Protein AF-A0A830HFK1-F1 (afdb_monomer_lite)

Radius of gyration: 62.0 Å; chains: 1; bounding box: 150×36×161 Å

Organism: NCBI:txid41880

Foldseek 3Di:
DDDDDDDDDDDDPDPDDPPDDPVNVVVVVVVVVVVVVVVVVVVVVVVVVVVVVVVVVVVVVVVVVVVVVVVVVVVVVVVVVVVVVVVVVVCCVPVVCVVVVVVVVVVVVVVVVVVVVVVVVVVVVCCCPPVVDDVVPPDPPDDPDPDDDDDD

Sequence (152 aa):
MSSSSSSSKQKHPSLHARVTTPEKTESFARTANGIGGGIVNNRMRLEELDEDIKADEKGIVEYKAMIKQLAVKRELLDERLKKNRAWLKDYEESIGPFQTQYANLVAEIESTYGEAKERHRAGVEILIRDFNYHPTFKRWDDNFTATPFVPK

Secondary structure (DSSP, 8-state):
-----------PPPS------HHHHHHHHHHHHHHHHHHHHHHHHHHHHHHHHHHHHHHHHHHHHHHHHHHHHHHHHHHHHHHHHHHHHHHHHHTTTHHHHHHHHHHHHHHHHHHHHHHHHHHHHHHHHHH---GGG--SS-----------

Structure (mmCIF, N/CA/C/O backbone):
data_AF-A0A830HFK1-F1
#
_entry.id   AF-A0A830HFK1-F1
#
loop_
_atom_site.group_PDB
_atom_site.id
_atom_site.type_symbol
_atom_site.label_atom_id
_atom_site.label_alt_id
_atom_site.label_comp_id
_atom_site.label_asym_id
_atom_site.label_entity_id
_atom_site.label_seq_id
_atom_site.pdbx_PDB_ins_code
_atom_site.Cartn_x
_atom_site.Cartn_y
_atom_site.Cartn_z
_atom_site.occupancy
_atom_site.B_iso_or_equiv
_atom_site.auth_seq_id
_atom_site.auth_comp_id
_atom_site.auth_asym_id
_atom_site.auth_atom_id
_atom_site.pdbx_PDB_model_num
ATOM 1 N N . MET A 1 1 ? 95.015 1.504 -96.295 1.00 39.16 1 MET A N 1
ATOM 2 C CA . MET A 1 1 ? 94.521 2.131 -95.049 1.00 39.16 1 MET A CA 1
ATOM 3 C C . MET A 1 1 ? 93.002 2.033 -95.132 1.00 39.16 1 MET A C 1
ATOM 5 O O . MET A 1 1 ? 92.467 2.469 -96.139 1.00 39.16 1 MET A O 1
ATOM 9 N N . SER A 1 2 ? 92.337 1.164 -94.363 1.00 35.47 2 SER A N 1
ATOM 10 C CA . SER A 1 2 ? 91.949 1.378 -92.948 1.00 35.47 2 SER A CA 1
ATOM 11 C C . SER A 1 2 ? 91.030 2.601 -92.806 1.00 35.47 2 SER A C 1
ATOM 13 O O . SER A 1 2 ? 91.433 3.663 -93.256 1.00 35.47 2 SER A O 1
ATOM 15 N N . SER A 1 3 ? 89.853 2.593 -92.175 1.00 33.91 3 SER A N 1
ATOM 16 C CA . SER A 1 3 ? 88.939 1.546 -91.662 1.00 33.91 3 SER A CA 1
ATOM 17 C C . SER A 1 3 ? 87.549 2.230 -91.459 1.00 33.91 3 SER A C 1
ATOM 19 O O . SER A 1 3 ? 87.397 3.374 -91.874 1.00 33.91 3 SER A O 1
ATOM 21 N N . SER A 1 4 ? 86.462 1.685 -90.896 1.00 35.41 4 SER A N 1
ATOM 22 C CA . SER A 1 4 ? 86.168 0.429 -90.176 1.00 35.41 4 SER A CA 1
ATOM 23 C C . SER A 1 4 ? 84.642 0.176 -90.204 1.00 35.41 4 SER A C 1
ATOM 25 O O . SER A 1 4 ? 83.870 1.096 -90.455 1.00 35.41 4 SER A O 1
ATOM 27 N N . SER A 1 5 ? 84.186 -1.039 -89.884 1.00 44.81 5 SER A N 1
ATOM 28 C CA . SER A 1 5 ? 82.766 -1.351 -89.642 1.00 44.81 5 SER A CA 1
ATOM 29 C C . SER A 1 5 ? 82.216 -0.717 -88.354 1.00 44.81 5 SER A C 1
ATOM 31 O O . SER A 1 5 ? 82.874 -0.815 -87.318 1.00 44.81 5 SER A O 1
ATOM 33 N N . SER A 1 6 ? 80.964 -0.248 -88.350 1.00 37.88 6 SER A N 1
ATOM 34 C CA . SER A 1 6 ? 80.156 -0.179 -87.119 1.00 37.88 6 SER A CA 1
ATOM 35 C C . SER A 1 6 ? 78.644 -0.248 -87.389 1.00 37.88 6 SER A C 1
ATOM 37 O O . SER A 1 6 ? 78.062 0.546 -88.121 1.00 37.88 6 SER A O 1
ATOM 39 N N . SER A 1 7 ? 78.001 -1.240 -86.771 1.00 46.44 7 SER A N 1
ATOM 40 C CA . SER A 1 7 ? 76.546 -1.419 -86.728 1.00 46.44 7 SER A CA 1
ATOM 41 C C . SER A 1 7 ? 75.964 -0.683 -85.519 1.00 46.44 7 SER A C 1
ATOM 43 O O . SER A 1 7 ? 76.550 -0.767 -84.440 1.00 46.44 7 SER A O 1
ATOM 45 N N . SER A 1 8 ? 74.798 -0.032 -85.647 1.00 38.53 8 SER A N 1
ATOM 46 C CA . SER A 1 8 ? 73.935 0.240 -84.484 1.00 38.53 8 SER A CA 1
ATOM 47 C C . SER A 1 8 ? 72.475 0.560 -84.847 1.00 38.53 8 SER A C 1
ATOM 49 O O . SER A 1 8 ? 72.130 1.680 -85.207 1.00 38.53 8 SER A O 1
ATOM 51 N N . LYS A 1 9 ? 71.626 -0.464 -84.702 1.00 46.72 9 LYS A N 1
ATOM 52 C CA . LYS A 1 9 ? 70.219 -0.440 -84.246 1.00 46.72 9 LYS A CA 1
ATOM 53 C C . LYS A 1 9 ? 69.375 0.817 -84.538 1.00 46.72 9 LYS A C 1
ATOM 55 O O . LYS A 1 9 ? 69.448 1.820 -83.828 1.00 46.72 9 LYS A O 1
ATOM 60 N N . GLN A 1 10 ? 68.406 0.658 -85.443 1.00 49.72 10 GLN A N 1
ATOM 61 C CA . GLN A 1 10 ? 67.191 1.480 -85.455 1.00 49.72 10 GLN A CA 1
ATOM 62 C C . GLN A 1 10 ? 66.500 1.405 -84.080 1.00 49.72 10 GLN A C 1
ATOM 64 O O . GLN A 1 10 ? 66.231 0.317 -83.566 1.00 49.72 10 GLN A O 1
ATOM 69 N N . LYS A 1 11 ? 66.210 2.560 -83.473 1.00 50.06 11 LYS A N 1
ATOM 70 C CA . LYS A 1 11 ? 65.405 2.639 -82.248 1.00 50.06 11 LYS A CA 1
ATOM 71 C C . LYS A 1 11 ? 63.927 2.616 -82.628 1.00 50.06 11 LYS A C 1
ATOM 73 O O . LYS A 1 11 ? 63.431 3.586 -83.195 1.00 50.06 11 LYS A O 1
ATOM 78 N N . HIS A 1 12 ? 63.221 1.540 -82.289 1.00 45.81 12 HIS A N 1
ATOM 79 C CA . HIS A 1 12 ? 61.759 1.549 -82.326 1.00 45.81 12 HIS A CA 1
ATOM 80 C C . HIS A 1 12 ? 61.228 2.571 -81.303 1.00 45.81 12 HIS A C 1
ATOM 82 O O . HIS A 1 12 ? 61.745 2.614 -80.181 1.00 45.81 12 HIS A O 1
ATOM 88 N N . PRO A 1 13 ? 60.211 3.384 -81.643 1.00 47.78 13 PRO A N 1
ATOM 89 C CA . PRO A 1 13 ? 59.550 4.232 -80.663 1.00 47.78 13 PRO A CA 1
ATOM 90 C C . PRO A 1 13 ? 58.826 3.344 -79.646 1.00 47.78 13 PRO A C 1
ATOM 92 O O . PRO A 1 13 ? 58.024 2.486 -80.014 1.00 47.78 13 PRO A O 1
ATOM 95 N N . SER A 1 14 ? 59.115 3.538 -78.360 1.00 55.81 14 SER A N 1
ATOM 96 C CA . SER A 1 14 ? 58.427 2.825 -77.286 1.00 55.81 14 SER A CA 1
ATOM 97 C C . SER A 1 14 ? 56.954 3.229 -77.258 1.00 55.81 14 SER A C 1
ATOM 99 O O . SER A 1 14 ? 56.629 4.387 -76.983 1.00 55.81 14 SER A O 1
ATOM 101 N N . LEU A 1 15 ? 56.067 2.268 -77.511 1.00 54.22 15 LEU A N 1
ATOM 102 C CA . LEU A 1 15 ? 54.644 2.414 -77.223 1.00 54.22 15 LEU A CA 1
ATOM 103 C C . LEU A 1 15 ? 54.440 2.719 -75.727 1.00 54.22 15 LEU A C 1
ATOM 105 O O . LEU A 1 15 ? 55.239 2.303 -74.889 1.00 54.22 15 LEU A O 1
ATOM 109 N N . HIS A 1 16 ? 53.347 3.426 -75.422 1.00 53.84 16 HIS A N 1
ATOM 110 C CA . HIS A 1 16 ? 52.973 3.963 -74.101 1.00 53.84 16 HIS A CA 1
ATOM 111 C C . HIS A 1 16 ? 53.679 5.264 -73.678 1.00 53.84 16 HIS A C 1
ATOM 113 O O . HIS A 1 16 ? 54.380 5.337 -72.669 1.00 53.84 16 HIS A O 1
ATOM 119 N N . ALA A 1 17 ? 53.355 6.355 -74.382 1.00 55.31 17 ALA A N 1
ATOM 120 C CA . ALA A 1 17 ? 53.365 7.675 -73.755 1.00 55.31 17 ALA A CA 1
ATOM 121 C C . ALA A 1 17 ? 52.415 7.670 -72.540 1.00 55.31 17 ALA A C 1
ATOM 123 O O . ALA A 1 17 ? 51.278 7.198 -72.625 1.00 55.31 17 ALA A O 1
ATOM 124 N N . ARG A 1 18 ? 52.876 8.180 -71.395 1.00 58.62 18 ARG A N 1
ATOM 125 C CA . ARG A 1 18 ? 52.112 8.173 -70.141 1.00 58.62 18 ARG A CA 1
ATOM 126 C C . ARG A 1 18 ? 50.981 9.212 -70.223 1.00 58.62 18 ARG A C 1
ATOM 128 O O . ARG A 1 18 ? 51.228 10.403 -70.095 1.00 58.62 18 ARG A O 1
ATOM 135 N N . VAL A 1 19 ? 49.740 8.759 -70.428 1.00 63.75 19 VAL A N 1
ATOM 136 C CA . VAL A 1 19 ? 48.544 9.618 -70.631 1.00 63.75 19 VAL A CA 1
ATOM 137 C C . VAL A 1 19 ? 48.159 10.435 -69.377 1.00 63.75 19 VAL A C 1
ATOM 139 O O . VAL A 1 19 ? 47.359 11.369 -69.440 1.00 63.75 19 VAL A O 1
ATOM 142 N N . THR A 1 20 ? 48.743 10.120 -68.220 1.00 64.12 20 THR A N 1
ATOM 143 C CA . THR A 1 20 ? 48.506 10.807 -66.945 1.00 64.12 20 THR A CA 1
ATOM 144 C C . THR A 1 20 ? 49.451 11.998 -66.754 1.00 64.12 20 THR A C 1
ATOM 146 O O . THR A 1 20 ? 50.646 11.803 -66.517 1.00 64.12 20 THR A O 1
ATOM 149 N N . THR A 1 21 ? 48.921 13.224 -66.782 1.00 80.38 21 THR A N 1
ATOM 150 C CA . THR A 1 21 ? 49.638 14.420 -66.302 1.00 80.38 21 THR A CA 1
ATOM 151 C C . THR A 1 21 ? 49.685 14.441 -64.765 1.00 80.38 21 THR A C 1
ATOM 153 O O . THR A 1 21 ? 48.759 13.919 -64.136 1.00 80.38 21 THR A O 1
ATOM 156 N N . PRO A 1 22 ? 50.719 15.044 -64.138 1.00 76.94 22 PRO A N 1
ATOM 157 C CA . PRO A 1 22 ? 50.857 15.071 -62.676 1.00 76.94 22 PRO A CA 1
ATOM 158 C C . PRO A 1 22 ? 49.650 15.722 -61.983 1.00 76.94 22 PRO A C 1
ATOM 160 O O . PRO A 1 22 ? 49.122 15.178 -61.017 1.00 76.94 22 PRO A O 1
ATOM 163 N N . GLU A 1 23 ? 49.133 16.808 -62.554 1.00 79.50 23 GLU A N 1
ATOM 164 C CA . GLU A 1 23 ? 47.927 17.507 -62.098 1.00 79.50 23 GLU A CA 1
ATOM 165 C C . GLU A 1 23 ? 46.687 16.594 -62.053 1.00 79.50 23 GLU A C 1
ATOM 167 O O . GLU A 1 23 ? 45.962 16.584 -61.061 1.00 79.50 23 GLU A O 1
ATOM 172 N N . LYS A 1 24 ? 46.481 15.748 -63.078 1.00 79.69 24 LYS A N 1
ATOM 173 C CA . LYS A 1 24 ? 45.371 14.778 -63.106 1.00 79.69 24 LYS A CA 1
ATOM 174 C C . LYS A 1 24 ? 45.544 13.670 -62.069 1.00 79.69 24 LYS A C 1
ATOM 176 O O . LYS A 1 24 ? 44.553 13.184 -61.527 1.00 79.69 24 LYS A O 1
ATOM 181 N N . THR A 1 25 ? 46.782 13.261 -61.780 1.00 80.94 25 THR A N 1
ATOM 182 C CA . THR A 1 25 ? 47.051 12.297 -60.701 1.00 80.94 25 THR A CA 1
ATOM 183 C C . THR A 1 25 ? 46.883 12.914 -59.316 1.00 80.94 25 THR A C 1
ATOM 185 O O . THR A 1 25 ? 46.360 12.242 -58.434 1.00 80.94 25 THR A O 1
ATOM 188 N N . GLU A 1 26 ? 47.229 14.190 -59.124 1.00 83.19 26 GLU A N 1
ATOM 189 C CA . GLU A 1 26 ? 46.975 14.904 -57.869 1.00 83.19 26 GLU A CA 1
ATOM 190 C C . GLU A 1 26 ? 45.485 15.137 -57.626 1.00 83.19 26 GLU A C 1
ATOM 192 O O . GLU A 1 26 ? 45.006 14.876 -56.523 1.00 83.19 26 GLU A O 1
ATOM 197 N N . SER A 1 27 ? 44.730 15.587 -58.633 1.00 82.44 27 SER A N 1
ATOM 198 C CA . SER A 1 27 ? 43.283 15.771 -58.496 1.00 82.44 27 SER A CA 1
ATOM 199 C C . SER A 1 27 ? 42.589 14.441 -58.201 1.00 82.44 27 SER A C 1
ATOM 201 O O . SER A 1 27 ? 41.783 14.369 -57.277 1.00 82.44 27 SER A O 1
ATOM 203 N N . PHE A 1 28 ? 42.966 13.364 -58.904 1.00 85.19 28 PHE A N 1
ATOM 204 C CA . PHE A 1 28 ? 42.462 12.019 -58.624 1.00 85.19 28 PHE A CA 1
ATOM 205 C C . PHE A 1 28 ? 42.822 11.547 -57.208 1.00 85.19 28 PHE A C 1
ATOM 207 O O . PHE A 1 28 ? 41.950 11.047 -56.505 1.00 85.19 28 PHE A O 1
ATOM 214 N N . ALA A 1 29 ? 44.062 11.753 -56.751 1.00 84.38 29 ALA A N 1
ATOM 215 C CA . ALA A 1 29 ? 44.481 11.394 -55.396 1.00 84.38 29 ALA A CA 1
ATOM 216 C C . ALA A 1 29 ? 43.717 12.186 -54.320 1.00 84.38 29 ALA A C 1
ATOM 218 O O . ALA A 1 29 ? 43.287 11.605 -53.327 1.00 84.38 29 ALA A O 1
ATOM 219 N N . ARG A 1 30 ? 43.474 13.489 -54.523 1.00 83.56 30 ARG A N 1
ATOM 220 C CA . ARG A 1 30 ? 42.652 14.311 -53.614 1.00 83.56 30 ARG A CA 1
ATOM 221 C C . ARG A 1 30 ? 41.207 13.812 -53.558 1.00 83.56 30 ARG A C 1
ATOM 223 O O . ARG A 1 30 ? 40.668 13.664 -52.464 1.00 83.56 30 ARG A O 1
ATOM 230 N N . THR A 1 31 ? 40.597 13.498 -54.703 1.00 87.75 31 THR A N 1
ATOM 231 C CA . THR A 1 31 ? 39.242 12.925 -54.761 1.00 87.75 31 THR A CA 1
ATOM 232 C C . THR A 1 31 ? 39.180 11.545 -54.104 1.00 87.75 31 THR A C 1
ATOM 234 O O . THR A 1 31 ? 38.288 11.304 -53.294 1.00 87.75 31 THR A O 1
ATOM 237 N N . ALA A 1 32 ? 40.142 10.659 -54.378 1.00 85.81 32 ALA A N 1
ATOM 238 C CA . ALA A 1 32 ? 40.220 9.332 -53.771 1.00 85.81 32 ALA A CA 1
ATOM 239 C C . ALA A 1 32 ? 40.398 9.404 -52.244 1.00 85.81 32 ALA A C 1
ATOM 241 O O . A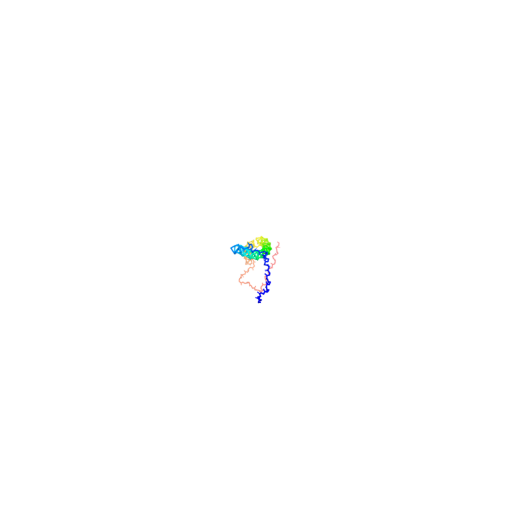LA A 1 32 ? 39.698 8.703 -51.515 1.00 85.81 32 ALA A O 1
ATOM 242 N N . ASN A 1 33 ? 41.258 10.301 -51.750 1.00 85.94 33 ASN A N 1
ATOM 243 C CA . ASN A 1 33 ? 41.454 10.526 -50.316 1.00 85.94 33 ASN A CA 1
ATOM 244 C C . ASN A 1 33 ? 40.205 11.124 -49.648 1.00 85.94 33 ASN A C 1
ATOM 246 O O . ASN A 1 33 ? 39.853 10.717 -48.544 1.00 85.94 33 ASN A O 1
ATOM 250 N N . GLY A 1 34 ? 39.501 12.046 -50.318 1.00 89.44 34 GLY A N 1
ATOM 251 C CA . GLY A 1 34 ? 38.235 12.604 -49.831 1.00 89.44 34 GLY A CA 1
ATOM 252 C C . GLY A 1 34 ? 37.123 11.555 -49.729 1.00 89.44 34 GLY A C 1
ATOM 253 O O . GLY A 1 34 ? 36.432 11.486 -48.714 1.00 89.44 34 GLY A O 1
ATOM 254 N N . ILE A 1 35 ? 36.998 10.686 -50.739 1.00 89.19 35 ILE A N 1
ATOM 255 C CA . ILE A 1 35 ? 36.067 9.547 -50.720 1.00 89.19 35 ILE A CA 1
ATOM 256 C C . ILE A 1 35 ? 36.455 8.555 -49.613 1.00 89.19 35 ILE A C 1
ATOM 258 O O . ILE A 1 35 ? 35.594 8.147 -48.838 1.00 89.19 35 ILE A O 1
ATOM 262 N N . GLY A 1 36 ? 37.742 8.215 -49.483 1.00 90.62 36 GLY A N 1
ATOM 263 C CA . GLY A 1 36 ? 38.244 7.330 -48.428 1.00 90.62 36 GLY A CA 1
ATOM 264 C C . GLY A 1 36 ? 37.951 7.857 -47.020 1.00 90.62 36 GLY A C 1
ATOM 265 O O . GLY A 1 36 ? 37.405 7.128 -46.196 1.00 90.62 36 GLY A O 1
ATOM 266 N N . GLY A 1 37 ? 38.225 9.140 -46.761 1.00 91.56 37 GLY A N 1
ATOM 267 C CA . GLY A 1 37 ? 37.895 9.790 -45.488 1.00 91.56 37 GLY A CA 1
ATOM 268 C C . GLY A 1 37 ? 36.389 9.819 -45.206 1.00 91.56 37 GLY A C 1
ATOM 269 O O . GLY A 1 37 ? 35.968 9.536 -44.086 1.00 91.56 37 GLY A O 1
ATOM 270 N N . GLY A 1 38 ? 35.566 10.078 -46.229 1.00 93.06 38 GLY A N 1
ATOM 271 C CA . GLY A 1 38 ? 34.106 10.009 -46.123 1.00 93.06 38 GLY A CA 1
ATOM 272 C C . GLY A 1 38 ? 33.592 8.608 -45.772 1.00 93.06 38 GLY A C 1
ATOM 273 O O . GLY A 1 38 ? 32.720 8.476 -44.916 1.00 93.06 38 GLY A O 1
ATOM 274 N N . ILE A 1 39 ? 34.166 7.558 -46.372 1.00 94.31 39 ILE A N 1
ATOM 275 C CA . ILE A 1 39 ? 33.833 6.157 -46.067 1.00 94.31 39 ILE A CA 1
ATOM 276 C C . ILE A 1 39 ? 34.200 5.807 -44.619 1.00 94.31 39 ILE A C 1
ATOM 278 O O . ILE A 1 39 ? 33.379 5.215 -43.922 1.00 94.31 39 ILE A O 1
ATOM 282 N N . VAL A 1 40 ? 35.387 6.202 -44.142 1.00 94.06 40 VAL A N 1
ATOM 283 C CA . VAL A 1 40 ? 35.814 5.959 -42.749 1.00 94.06 40 VAL A CA 1
ATOM 284 C C . VAL A 1 40 ? 34.898 6.679 -41.755 1.00 94.06 40 VAL A C 1
ATOM 286 O O . VAL A 1 40 ? 34.415 6.057 -40.813 1.00 94.06 40 VAL A O 1
ATOM 289 N N . ASN A 1 41 ? 34.578 7.953 -41.995 1.00 94.62 41 ASN A N 1
ATOM 290 C CA . ASN A 1 41 ? 33.676 8.721 -41.133 1.00 94.62 41 ASN A CA 1
ATOM 291 C C . ASN A 1 41 ? 32.243 8.154 -41.121 1.00 94.62 41 ASN A C 1
ATOM 293 O O . ASN A 1 41 ? 31.610 8.090 -40.070 1.00 94.62 41 ASN A O 1
ATOM 297 N N . ASN A 1 42 ? 31.726 7.707 -42.270 1.00 95.19 42 ASN A N 1
ATOM 298 C CA . ASN A 1 42 ? 30.413 7.062 -42.332 1.00 95.19 42 ASN A CA 1
ATOM 299 C C . ASN A 1 42 ? 30.410 5.703 -41.623 1.00 95.19 42 ASN A C 1
ATOM 301 O O . ASN A 1 42 ? 29.426 5.369 -40.973 1.00 95.19 42 ASN A O 1
ATOM 305 N N . ARG A 1 43 ? 31.508 4.941 -41.701 1.00 95.81 43 ARG A N 1
ATOM 306 C CA . ARG A 1 43 ? 31.667 3.688 -40.959 1.00 95.81 43 ARG A CA 1
ATOM 307 C C . ARG A 1 43 ? 31.657 3.919 -39.446 1.00 95.81 43 ARG A C 1
ATOM 309 O O . ARG A 1 43 ? 30.907 3.237 -38.764 1.00 95.81 43 ARG A O 1
ATOM 316 N N . MET A 1 44 ? 32.414 4.898 -38.947 1.00 95.62 44 MET A N 1
ATOM 317 C CA . MET A 1 44 ? 32.411 5.257 -37.521 1.00 95.62 44 MET A CA 1
ATOM 318 C C . MET A 1 44 ? 31.003 5.606 -37.021 1.00 95.62 44 MET A C 1
ATOM 320 O O . MET A 1 44 ? 30.602 5.144 -35.964 1.00 95.62 44 MET A O 1
ATOM 324 N N . ARG A 1 45 ? 30.224 6.363 -37.807 1.00 96.06 45 ARG A N 1
ATOM 325 C CA . ARG A 1 45 ? 28.830 6.703 -37.468 1.00 96.06 45 ARG A CA 1
ATOM 326 C C . ARG A 1 45 ? 27.879 5.508 -37.498 1.00 96.06 45 ARG A C 1
ATOM 328 O O . ARG A 1 45 ? 26.902 5.505 -36.764 1.00 96.06 45 ARG A O 1
ATOM 335 N N . LEU A 1 46 ? 28.124 4.518 -38.358 1.00 96.62 46 LEU A N 1
ATOM 336 C CA . LEU A 1 46 ? 27.363 3.265 -38.337 1.00 96.62 46 LEU A CA 1
ATOM 337 C C . LEU A 1 46 ? 27.707 2.440 -37.093 1.00 96.62 46 LEU A C 1
ATOM 339 O O . LEU A 1 46 ? 26.802 1.906 -36.471 1.00 96.62 46 LEU A O 1
ATOM 343 N N . GLU A 1 47 ? 28.983 2.387 -36.706 1.00 96.62 47 GLU A N 1
ATOM 344 C CA . GLU A 1 47 ? 29.433 1.715 -35.480 1.00 96.62 47 GLU A CA 1
ATOM 345 C C . GLU A 1 47 ? 28.855 2.406 -34.219 1.00 96.62 47 GLU A C 1
ATOM 347 O O . GLU A 1 47 ? 28.360 1.716 -33.333 1.00 96.62 47 GLU A O 1
ATOM 352 N N . GLU A 1 48 ? 28.801 3.745 -34.185 1.00 97.31 48 GLU A N 1
ATOM 353 C CA . GLU A 1 48 ? 28.140 4.557 -33.140 1.00 97.31 48 GLU A CA 1
ATOM 354 C C . GLU A 1 48 ? 26.621 4.293 -33.069 1.00 97.31 48 GLU A C 1
ATOM 356 O O . GLU A 1 48 ? 26.098 3.946 -32.011 1.00 97.31 48 GLU A O 1
ATOM 361 N N . LEU A 1 49 ? 25.911 4.347 -34.205 1.00 97.06 49 LEU A N 1
ATOM 362 C CA . LEU A 1 49 ? 24.473 4.041 -34.265 1.00 97.06 49 LEU A CA 1
ATOM 363 C C . LEU A 1 49 ? 24.159 2.586 -33.876 1.00 97.06 49 LEU A C 1
ATOM 365 O O . LEU A 1 49 ? 23.138 2.326 -33.243 1.00 97.06 49 LEU A O 1
ATOM 369 N N . ASP A 1 50 ? 25.028 1.635 -34.221 1.00 97.56 50 ASP A N 1
ATOM 370 C CA . ASP A 1 50 ? 24.904 0.237 -33.805 1.00 97.56 50 ASP A CA 1
ATOM 371 C C . ASP A 1 50 ? 25.117 0.056 -32.290 1.00 97.56 50 ASP A C 1
ATOM 373 O O . ASP A 1 50 ? 24.667 -0.949 -31.733 1.00 97.56 50 ASP A O 1
ATOM 377 N N . GLU A 1 51 ? 25.833 0.951 -31.605 1.00 97.50 51 GLU A N 1
ATOM 378 C CA . GLU A 1 51 ? 25.950 0.957 -30.140 1.00 97.50 51 GLU A CA 1
ATOM 379 C C . GLU A 1 51 ? 24.713 1.588 -29.486 1.00 97.50 51 GLU A C 1
ATOM 381 O O . GLU A 1 51 ? 24.141 0.975 -28.578 1.00 97.50 51 GLU A O 1
ATOM 386 N N . ASP A 1 52 ? 24.232 2.719 -30.010 1.00 97.00 52 ASP A N 1
ATOM 387 C CA . ASP A 1 52 ? 22.994 3.374 -29.564 1.00 97.00 52 ASP A CA 1
ATOM 388 C C . ASP A 1 52 ? 21.777 2.440 -29.683 1.00 97.00 52 ASP A C 1
ATOM 390 O O . ASP A 1 52 ? 21.027 2.268 -28.720 1.00 97.00 52 ASP A O 1
ATOM 394 N N . ILE A 1 53 ? 21.615 1.743 -30.817 1.00 97.50 53 ILE A N 1
ATOM 395 C CA . ILE A 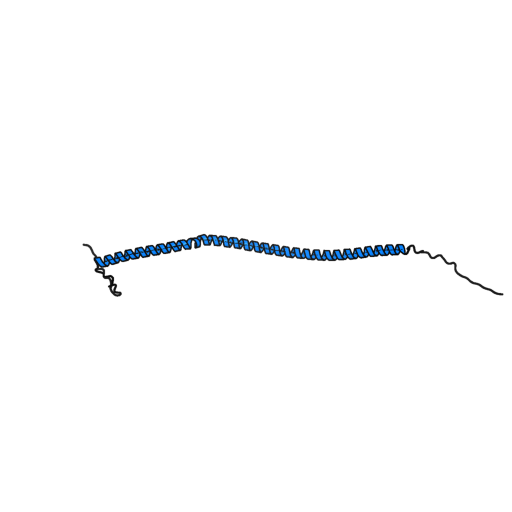1 53 ? 20.522 0.774 -31.022 1.00 97.50 53 ILE A CA 1
ATOM 396 C C . ILE A 1 53 ? 20.558 -0.335 -29.959 1.00 97.50 53 ILE A C 1
ATOM 398 O O . ILE A 1 53 ? 19.519 -0.687 -29.400 1.00 97.50 53 ILE A O 1
ATOM 402 N N . LYS A 1 54 ? 21.742 -0.866 -29.621 1.00 97.38 54 LYS A N 1
ATOM 403 C CA . LYS A 1 54 ? 21.880 -1.900 -28.576 1.00 97.38 54 LYS A CA 1
ATOM 404 C C . LYS A 1 54 ? 21.550 -1.354 -27.184 1.00 97.38 54 LYS A C 1
ATOM 406 O O . LYS A 1 54 ? 21.000 -2.086 -26.355 1.00 97.38 54 LYS A O 1
ATOM 411 N N . ALA A 1 55 ? 21.884 -0.092 -26.911 1.00 97.44 55 ALA A N 1
ATOM 412 C CA . ALA A 1 55 ? 21.530 0.576 -25.663 1.00 97.44 55 ALA A CA 1
ATOM 413 C C . ALA A 1 55 ? 20.007 0.773 -25.546 1.00 97.44 55 ALA A C 1
ATOM 415 O O . ALA A 1 55 ? 19.429 0.426 -24.511 1.00 97.44 55 ALA A O 1
ATOM 416 N N . ASP A 1 56 ? 19.350 1.220 -26.617 1.00 97.25 56 ASP A N 1
ATOM 417 C CA . ASP A 1 56 ? 17.895 1.389 -26.687 1.00 97.25 56 ASP A CA 1
ATOM 418 C C . ASP A 1 56 ? 17.144 0.052 -26.588 1.00 97.25 56 ASP A C 1
ATOM 420 O O . ASP A 1 56 ? 16.184 -0.064 -25.822 1.00 97.25 56 ASP A O 1
ATOM 424 N N . GLU A 1 57 ? 17.591 -0.997 -27.287 1.00 97.31 57 GLU A N 1
ATOM 425 C CA . GLU A 1 57 ? 17.017 -2.346 -27.175 1.00 97.31 57 GLU A CA 1
ATOM 426 C C . GLU A 1 57 ? 17.067 -2.865 -25.732 1.00 97.31 57 GLU A C 1
ATOM 428 O O . GLU A 1 57 ? 16.071 -3.387 -25.212 1.00 97.31 57 GLU A O 1
ATOM 433 N N . LYS A 1 58 ? 18.201 -2.668 -25.050 1.00 96.81 58 LYS A N 1
ATOM 434 C CA . LYS A 1 58 ? 18.355 -2.995 -23.630 1.00 96.81 58 LYS A CA 1
ATOM 435 C C . LYS A 1 58 ? 17.414 -2.156 -22.759 1.00 96.81 58 LYS A C 1
ATOM 437 O O . LYS A 1 58 ? 16.703 -2.722 -21.925 1.00 96.81 58 LYS A O 1
ATOM 442 N N . GLY A 1 59 ? 17.342 -0.843 -22.985 1.00 97.19 59 GLY A N 1
ATOM 443 C CA . GLY A 1 59 ? 16.423 0.058 -22.285 1.00 97.19 59 GLY A CA 1
ATOM 444 C C . GLY A 1 59 ? 14.959 -0.371 -22.432 1.00 97.19 59 GLY A C 1
ATOM 445 O O . GLY A 1 59 ? 14.226 -0.448 -21.447 1.00 97.19 59 GLY A O 1
ATOM 446 N N . ILE A 1 60 ? 14.535 -0.765 -23.636 1.00 97.44 60 ILE A N 1
ATOM 447 C CA . ILE A 1 60 ? 13.192 -1.296 -23.911 1.00 97.44 60 ILE A CA 1
ATOM 448 C C . ILE A 1 60 ? 12.901 -2.557 -23.080 1.00 97.44 60 ILE A C 1
ATOM 450 O O . ILE A 1 60 ? 11.780 -2.718 -22.584 1.00 97.44 60 ILE A O 1
ATOM 454 N N . VAL A 1 61 ? 13.872 -3.462 -22.916 1.00 96.88 61 VAL A N 1
ATOM 455 C CA . VAL A 1 61 ? 13.719 -4.664 -22.074 1.00 96.88 61 VAL A CA 1
ATOM 456 C C . VAL A 1 61 ? 13.586 -4.288 -20.594 1.00 96.88 61 VAL A C 1
ATOM 458 O O . VAL A 1 61 ? 12.685 -4.794 -19.918 1.00 96.88 61 VAL A O 1
ATOM 461 N N . GLU A 1 62 ? 14.413 -3.365 -20.103 1.00 96.88 62 GLU A N 1
ATOM 462 C CA . GLU A 1 62 ? 14.368 -2.876 -18.720 1.00 96.88 62 GLU A CA 1
ATOM 463 C C . GLU A 1 62 ? 13.040 -2.167 -18.407 1.00 96.88 62 GLU A C 1
ATOM 465 O O . GLU A 1 62 ? 12.369 -2.516 -17.430 1.00 96.88 62 GLU A O 1
ATOM 470 N N . TYR A 1 63 ? 12.569 -1.268 -19.278 1.00 97.62 63 TYR A N 1
ATOM 471 C CA . TYR A 1 63 ? 11.264 -0.617 -19.124 1.00 97.62 63 TYR A CA 1
ATOM 472 C C . TYR A 1 63 ? 10.103 -1.618 -19.163 1.00 97.62 63 TYR A C 1
ATOM 474 O O . TYR A 1 63 ? 9.198 -1.537 -18.330 1.00 97.62 63 TYR A O 1
ATOM 482 N N . LYS A 1 64 ? 10.130 -2.618 -20.058 1.00 97.25 64 LYS A N 1
ATOM 483 C CA . LYS A 1 64 ? 9.126 -3.701 -20.075 1.00 97.25 64 LYS A CA 1
ATOM 484 C C . LYS A 1 64 ? 9.113 -4.491 -18.762 1.00 97.25 64 LYS A C 1
ATOM 486 O O . LYS A 1 64 ? 8.036 -4.882 -18.306 1.00 97.25 64 LYS A O 1
ATOM 491 N N . ALA A 1 65 ? 10.270 -4.718 -18.137 1.00 96.81 65 ALA A N 1
ATOM 492 C CA . ALA A 1 65 ? 10.352 -5.355 -16.824 1.00 96.81 65 ALA A CA 1
ATOM 493 C C . ALA A 1 65 ? 9.779 -4.455 -15.712 1.00 96.81 65 ALA A C 1
ATOM 495 O O . ALA A 1 65 ? 8.964 -4.922 -14.912 1.00 96.81 65 ALA A O 1
ATOM 496 N N . MET A 1 66 ? 10.121 -3.161 -15.696 1.00 97.00 66 MET A N 1
ATOM 497 C CA . MET A 1 66 ? 9.583 -2.200 -14.723 1.00 97.00 66 MET A CA 1
ATOM 498 C C . MET A 1 66 ? 8.060 -2.046 -14.831 1.00 97.00 66 MET A C 1
ATOM 500 O O . MET A 1 66 ? 7.375 -2.082 -13.810 1.00 97.00 66 MET A O 1
ATOM 504 N N . ILE A 1 67 ? 7.506 -1.953 -16.045 1.00 97.94 67 ILE A N 1
ATOM 505 C CA . ILE A 1 67 ? 6.053 -1.865 -16.277 1.00 97.94 67 ILE A CA 1
ATOM 506 C C . ILE A 1 67 ? 5.333 -3.090 -15.695 1.00 97.94 67 ILE A C 1
ATOM 508 O O . ILE A 1 67 ? 4.336 -2.935 -14.989 1.00 97.94 67 ILE A O 1
ATOM 512 N N . LYS A 1 68 ? 5.864 -4.304 -15.909 1.00 97.25 68 LYS A N 1
ATOM 513 C CA . LYS A 1 68 ? 5.315 -5.533 -15.307 1.00 97.25 68 LYS A CA 1
ATOM 514 C C . LYS A 1 68 ? 5.357 -5.494 -13.776 1.00 97.25 68 LYS A C 1
ATOM 516 O O . LYS A 1 68 ? 4.365 -5.825 -13.134 1.00 97.25 68 LYS A O 1
ATOM 521 N N . GLN A 1 69 ? 6.467 -5.051 -13.181 1.00 97.31 69 GLN A N 1
ATOM 522 C CA . GLN A 1 69 ? 6.568 -4.909 -11.723 1.00 97.31 69 GLN A CA 1
ATOM 523 C C . GLN A 1 69 ? 5.584 -3.870 -11.162 1.00 97.31 69 GLN A C 1
ATOM 525 O O . GLN A 1 69 ? 5.023 -4.077 -10.087 1.00 97.31 69 GLN A O 1
ATOM 530 N N . LEU A 1 70 ? 5.366 -2.756 -11.868 1.00 97.62 70 LEU A N 1
ATOM 531 C CA . LEU A 1 70 ? 4.408 -1.723 -11.472 1.00 97.62 70 LEU A CA 1
ATOM 532 C C . LEU A 1 70 ? 2.958 -2.213 -11.571 1.00 97.62 70 LEU A C 1
ATOM 534 O O . LEU A 1 70 ? 2.173 -1.912 -10.675 1.00 97.62 70 LEU A O 1
ATOM 538 N N . ALA A 1 71 ? 2.618 -3.011 -12.589 1.00 97.69 71 ALA A N 1
ATOM 539 C CA . ALA A 1 71 ? 1.303 -3.644 -12.703 1.00 97.69 71 ALA A CA 1
ATOM 540 C C . ALA A 1 71 ? 1.011 -4.562 -11.499 1.00 97.69 71 ALA A C 1
ATOM 542 O O . ALA A 1 71 ? 0.017 -4.357 -10.806 1.00 97.69 71 ALA A O 1
ATOM 543 N N . VAL A 1 72 ? 1.937 -5.469 -11.161 1.00 97.69 72 VAL A N 1
ATOM 544 C CA . VAL A 1 72 ? 1.808 -6.360 -9.989 1.00 97.69 72 VAL A CA 1
ATOM 545 C C . VAL A 1 72 ? 1.710 -5.568 -8.676 1.00 97.69 72 VAL A C 1
ATOM 547 O O . VAL A 1 72 ? 0.890 -5.878 -7.813 1.00 97.69 72 VAL A O 1
ATOM 550 N N . LYS A 1 73 ? 2.513 -4.505 -8.511 1.00 97.25 73 LYS A N 1
ATOM 551 C CA . LYS A 1 73 ? 2.432 -3.623 -7.331 1.00 97.25 73 LYS A CA 1
ATOM 552 C C . LYS A 1 73 ? 1.081 -2.913 -7.234 1.00 97.25 73 LYS A C 1
ATOM 554 O O . LYS A 1 73 ? 0.554 -2.788 -6.131 1.00 97.25 73 LYS A O 1
ATOM 559 N N . ARG A 1 74 ? 0.520 -2.461 -8.359 1.00 97.75 74 ARG A N 1
ATOM 560 C CA . ARG A 1 74 ? -0.809 -1.841 -8.412 1.00 97.75 74 ARG A CA 1
ATOM 561 C C . ARG A 1 74 ? -1.893 -2.832 -7.996 1.00 97.75 74 ARG A C 1
ATOM 563 O O . ARG A 1 74 ? -2.673 -2.506 -7.112 1.00 97.75 74 ARG A O 1
ATOM 570 N N . GLU A 1 75 ? -1.907 -4.033 -8.569 1.00 97.31 75 GLU A N 1
ATOM 571 C CA . GLU A 1 75 ? -2.886 -5.078 -8.233 1.00 97.31 75 GLU A CA 1
ATOM 572 C C . GLU A 1 75 ? -2.852 -5.424 -6.735 1.00 97.31 75 GLU A C 1
ATOM 574 O O . GLU A 1 75 ? -3.893 -5.437 -6.074 1.00 97.31 75 GLU A O 1
ATOM 579 N N . LEU A 1 76 ? -1.653 -5.579 -6.160 1.00 97.31 76 LEU A N 1
ATOM 580 C CA . LEU A 1 76 ? -1.461 -5.807 -4.724 1.00 97.31 76 LEU A CA 1
ATOM 581 C C . LEU A 1 76 ? -1.991 -4.652 -3.850 1.00 97.31 76 LEU A C 1
ATOM 583 O O . LEU A 1 76 ? -2.529 -4.886 -2.764 1.00 97.31 76 LEU A O 1
ATOM 587 N N . LEU A 1 77 ? -1.826 -3.401 -4.292 1.00 97.69 77 LEU A N 1
ATOM 588 C CA . LEU A 1 77 ? -2.346 -2.223 -3.590 1.00 97.69 77 LEU A CA 1
ATOM 589 C C . LEU A 1 77 ? -3.872 -2.112 -3.713 1.00 97.69 77 LEU A C 1
ATOM 591 O O . LEU A 1 77 ? -4.530 -1.833 -2.712 1.00 97.69 77 LEU A O 1
ATOM 595 N N . ASP A 1 78 ? -4.437 -2.399 -4.886 1.00 98.00 78 ASP A N 1
ATOM 596 C CA . ASP A 1 78 ? -5.884 -2.427 -5.118 1.00 98.00 78 ASP A CA 1
ATOM 597 C C . ASP A 1 78 ? -6.557 -3.534 -4.278 1.00 98.00 78 ASP A C 1
ATOM 599 O O . ASP A 1 78 ? -7.617 -3.314 -3.685 1.00 98.00 78 ASP A O 1
ATOM 603 N N . GLU A 1 79 ? -5.927 -4.705 -4.136 1.00 97.56 79 GLU A N 1
ATOM 604 C CA . GLU A 1 79 ? -6.359 -5.743 -3.192 1.00 97.56 79 GLU A CA 1
ATOM 605 C C . GLU A 1 79 ? -6.304 -5.289 -1.731 1.00 97.56 79 GLU A C 1
ATOM 607 O O . GLU A 1 79 ? -7.254 -5.517 -0.978 1.00 97.56 79 GLU A O 1
ATOM 612 N N . ARG A 1 80 ? -5.199 -4.660 -1.311 1.00 97.19 80 ARG A N 1
ATOM 613 C CA . ARG A 1 80 ? -5.050 -4.138 0.055 1.00 97.19 80 ARG A CA 1
ATOM 614 C C . ARG A 1 80 ? -6.092 -3.067 0.360 1.00 97.19 80 ARG A C 1
ATOM 616 O O . ARG A 1 80 ? -6.686 -3.105 1.430 1.00 97.19 80 ARG A O 1
ATOM 623 N N . LEU A 1 81 ? -6.382 -2.169 -0.581 1.00 97.50 81 LEU A N 1
ATOM 624 C CA . LEU A 1 81 ? -7.445 -1.173 -0.435 1.00 97.50 81 LEU A CA 1
ATOM 625 C C . LEU A 1 81 ? -8.828 -1.821 -0.303 1.00 97.50 81 LEU A C 1
ATOM 627 O O . LEU A 1 81 ? -9.603 -1.399 0.552 1.00 97.50 81 LEU A O 1
ATOM 631 N N . LYS A 1 82 ? -9.138 -2.863 -1.086 1.00 97.12 82 LYS A N 1
ATOM 632 C CA . LYS A 1 82 ? -10.394 -3.625 -0.942 1.00 97.12 82 LYS A CA 1
ATOM 633 C C . LYS A 1 82 ? -10.500 -4.284 0.438 1.00 97.12 82 LYS A C 1
ATOM 635 O O . LYS A 1 82 ? -11.515 -4.108 1.106 1.00 97.12 82 LYS A O 1
ATOM 640 N N . LYS A 1 83 ? -9.446 -4.979 0.883 1.00 96.25 83 LYS A N 1
ATOM 641 C CA . LYS A 1 83 ? -9.374 -5.640 2.201 1.00 96.25 83 LYS A CA 1
ATOM 642 C C . LYS A 1 83 ? -9.517 -4.630 3.347 1.00 96.25 83 LYS A C 1
ATOM 644 O O . LYS A 1 83 ? -10.338 -4.837 4.232 1.00 96.25 83 LYS A O 1
ATOM 649 N N . ASN A 1 84 ? -8.809 -3.502 3.285 1.00 95.81 84 ASN A N 1
ATOM 650 C CA . ASN A 1 84 ? -8.885 -2.448 4.300 1.00 95.81 84 ASN A CA 1
ATOM 651 C C . ASN A 1 84 ? -10.256 -1.756 4.333 1.00 95.81 84 ASN A C 1
ATOM 653 O O . ASN A 1 84 ? -10.715 -1.401 5.411 1.00 95.81 84 ASN A O 1
ATOM 657 N N . ARG A 1 85 ? -10.924 -1.569 3.184 1.00 95.81 85 ARG A N 1
ATOM 658 C CA . ARG A 1 85 ? -12.290 -1.013 3.125 1.00 95.81 85 ARG A CA 1
ATOM 659 C C . ARG A 1 85 ? -13.335 -1.964 3.703 1.00 95.81 85 ARG A C 1
ATOM 661 O O . ARG A 1 85 ? -14.225 -1.499 4.402 1.00 95.81 85 ARG A O 1
ATOM 668 N N . ALA A 1 86 ? -13.220 -3.265 3.429 1.00 93.75 86 ALA A N 1
ATOM 669 C CA . ALA A 1 86 ? -14.071 -4.274 4.060 1.00 93.75 86 ALA A CA 1
ATOM 670 C C . ALA A 1 86 ? -13.865 -4.271 5.582 1.00 93.75 86 ALA A C 1
ATOM 672 O O . ALA A 1 86 ? -14.817 -4.061 6.322 1.00 93.75 86 ALA A O 1
ATOM 673 N N . TRP A 1 87 ? -12.608 -4.343 6.033 1.00 92.94 87 TRP A N 1
ATOM 674 C CA . TRP A 1 87 ? -12.266 -4.290 7.455 1.00 92.94 87 TRP A CA 1
ATOM 675 C C . TRP A 1 87 ? -12.743 -3.005 8.148 1.00 92.94 87 TRP A C 1
ATOM 677 O O . TRP A 1 87 ? -13.245 -3.076 9.261 1.00 92.94 87 TRP A O 1
ATOM 687 N N . LEU A 1 88 ? -12.635 -1.838 7.499 1.00 90.25 88 LEU A N 1
ATOM 688 C CA . LEU A 1 88 ? -13.163 -0.573 8.031 1.00 90.25 88 LEU A CA 1
ATOM 689 C C . LEU A 1 88 ? -14.680 -0.616 8.217 1.00 90.25 88 LEU A C 1
ATOM 691 O O . LEU A 1 88 ? -15.165 -0.168 9.249 1.00 90.25 88 LEU A O 1
ATOM 695 N N . LYS A 1 89 ? -15.416 -1.182 7.254 1.00 90.38 89 LYS A N 1
ATOM 696 C CA . LYS A 1 89 ? -16.866 -1.347 7.372 1.00 90.38 89 LYS A CA 1
ATOM 697 C C . LYS A 1 89 ? -17.217 -2.281 8.537 1.00 90.38 89 LYS A C 1
ATOM 699 O O . LYS A 1 89 ? -18.044 -1.927 9.370 1.00 90.38 89 LYS A O 1
ATOM 704 N N . ASP A 1 90 ? -16.551 -3.431 8.6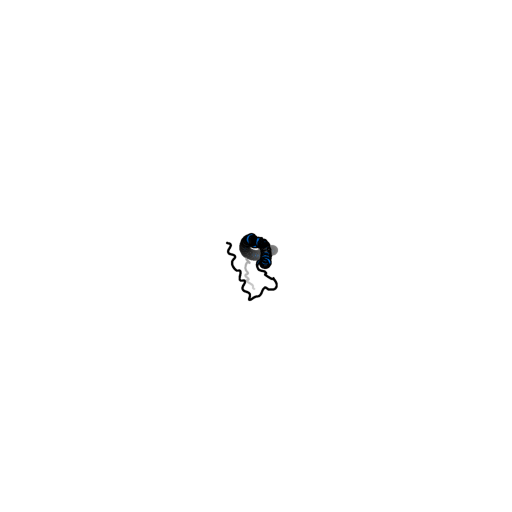23 1.00 87.75 90 ASP A N 1
ATOM 705 C CA . ASP A 1 90 ? -16.755 -4.400 9.705 1.00 87.75 90 ASP A CA 1
ATOM 706 C C . ASP A 1 90 ? -16.398 -3.785 11.076 1.00 87.75 90 ASP A C 1
ATOM 708 O O . ASP A 1 90 ? -17.068 -4.042 12.076 1.00 87.75 90 ASP A O 1
ATOM 712 N N . TYR A 1 91 ? -15.370 -2.929 11.130 1.00 85.94 91 TYR A N 1
ATOM 713 C CA . TYR A 1 91 ? -14.950 -2.184 12.320 1.00 85.94 91 TYR A CA 1
ATOM 714 C C . TYR A 1 91 ? -15.967 -1.106 12.729 1.00 85.94 91 TYR A C 1
ATOM 716 O O . TYR A 1 91 ? -16.299 -1.000 13.908 1.00 85.94 91 TYR A O 1
ATOM 724 N N . GLU A 1 92 ? -16.497 -0.322 11.787 1.00 84.75 92 GLU A N 1
ATOM 725 C CA . GLU A 1 92 ? -17.560 0.656 12.062 1.00 84.75 92 GLU A CA 1
ATOM 726 C C . GLU A 1 92 ? -18.843 -0.029 12.556 1.00 84.75 92 GLU A C 1
ATOM 728 O O . GLU A 1 92 ? -19.469 0.462 13.493 1.00 84.75 92 GLU A O 1
ATOM 733 N N . GLU A 1 93 ? -19.198 -1.185 11.989 1.00 83.94 93 GLU A N 1
ATOM 734 C CA . GLU A 1 93 ? -20.395 -1.952 12.356 1.00 83.94 93 GLU A CA 1
ATOM 735 C C . GLU A 1 93 ? -20.263 -2.653 13.724 1.00 83.94 93 GLU A C 1
ATOM 737 O O . GLU A 1 93 ? -21.232 -2.703 14.480 1.00 83.94 93 GLU A O 1
ATOM 742 N N . SER A 1 94 ? -19.074 -3.158 14.081 1.00 78.19 94 SER A N 1
ATOM 743 C CA . SER A 1 94 ? -18.857 -3.938 15.317 1.00 78.19 94 SER A CA 1
ATOM 744 C C . SER A 1 94 ? -18.240 -3.157 16.484 1.00 78.19 94 SER A C 1
ATOM 746 O O . SER A 1 94 ? -18.645 -3.348 17.631 1.00 78.19 94 SER A O 1
ATOM 748 N N . ILE A 1 95 ? -17.271 -2.276 16.220 1.00 73.81 95 ILE A N 1
ATOM 749 C CA . ILE A 1 95 ? -16.494 -1.550 17.240 1.00 73.81 95 ILE A CA 1
ATOM 750 C C . ILE A 1 95 ? -16.929 -0.082 17.339 1.00 73.81 95 ILE A C 1
ATOM 752 O O . ILE A 1 95 ? -16.916 0.476 18.434 1.00 73.81 95 ILE A O 1
ATOM 756 N N . GLY A 1 96 ? -17.416 0.526 16.253 1.00 73.12 96 GLY A N 1
ATOM 757 C CA . GLY A 1 96 ? -18.085 1.834 16.286 1.00 73.12 96 GLY A CA 1
ATOM 758 C C . GLY A 1 96 ? -19.165 1.956 17.380 1.00 73.12 96 GLY A C 1
ATOM 759 O O . GLY A 1 96 ? -19.079 2.870 18.204 1.00 73.12 96 GLY A O 1
ATOM 760 N N . PRO A 1 97 ? -20.143 1.030 17.484 1.00 80.31 97 PRO A N 1
ATOM 761 C CA . PRO A 1 97 ? -21.143 1.065 18.551 1.00 80.31 97 PRO A CA 1
ATOM 762 C C . PRO A 1 97 ? -20.617 0.625 19.926 1.00 80.31 97 PRO A C 1
ATOM 764 O O . PRO A 1 97 ? -21.327 0.819 20.912 1.00 80.31 97 PRO A O 1
ATOM 767 N N . PHE A 1 98 ? -19.408 0.062 20.042 1.00 79.81 98 PHE A N 1
ATOM 768 C CA . PHE A 1 98 ? -18.886 -0.465 21.311 1.00 79.81 98 PHE A CA 1
ATOM 769 C C . PHE A 1 98 ? -18.750 0.623 22.384 1.00 79.81 98 PHE A C 1
ATOM 771 O O . PHE A 1 98 ? -19.065 0.390 23.548 1.00 79.81 98 PHE A O 1
ATOM 778 N N . GLN A 1 99 ? -18.354 1.840 21.997 1.00 78.56 99 GLN A N 1
ATOM 779 C CA . GLN A 1 99 ? -18.249 2.966 22.930 1.00 78.56 99 GLN A CA 1
ATOM 780 C C . GLN A 1 99 ? -19.627 3.396 23.471 1.00 78.56 99 GLN A C 1
ATOM 782 O O . GLN A 1 99 ? -19.758 3.705 24.656 1.00 78.56 99 GLN A O 1
ATOM 787 N N . THR A 1 100 ? -20.668 3.333 22.635 1.00 83.69 100 THR A N 1
ATOM 788 C CA . THR A 1 100 ? -22.065 3.580 23.029 1.00 83.69 100 THR A CA 1
ATOM 789 C C . THR A 1 100 ? -22.615 2.444 23.894 1.00 83.69 100 THR A C 1
ATOM 791 O O . THR A 1 100 ? -23.244 2.703 24.916 1.00 83.69 100 THR A O 1
ATOM 794 N N . GLN A 1 101 ? -22.346 1.184 23.536 1.00 84.94 101 GLN A N 1
ATOM 795 C CA . GLN A 1 101 ? -22.732 0.016 24.337 1.00 84.94 101 GLN A CA 1
ATOM 796 C C . GLN A 1 101 ? -22.089 0.050 25.727 1.00 84.94 101 GLN A C 1
ATOM 798 O O . GLN A 1 101 ? -22.771 -0.205 26.715 1.00 84.94 101 GLN A O 1
ATOM 803 N N . TYR A 1 102 ? -20.811 0.427 25.822 1.00 87.38 102 TYR A N 1
ATOM 804 C CA . TYR A 1 102 ? -20.115 0.582 27.096 1.00 87.38 102 TYR A CA 1
ATOM 805 C C . TYR A 1 102 ? -20.738 1.686 27.962 1.00 87.38 102 TYR A C 1
ATOM 807 O O . TYR A 1 102 ? -20.992 1.464 29.144 1.00 87.38 102 TYR A O 1
ATOM 815 N N . ALA A 1 103 ? -21.050 2.851 27.380 1.00 89.06 103 ALA A N 1
ATOM 816 C CA . ALA A 1 103 ? -21.729 3.931 28.097 1.00 89.06 103 ALA A CA 1
ATOM 817 C C . ALA A 1 103 ? -23.120 3.506 28.611 1.00 89.06 103 ALA A C 1
ATOM 819 O O . ALA A 1 103 ? -23.453 3.763 29.768 1.00 89.06 103 ALA A O 1
ATOM 820 N N . ASN A 1 104 ? -23.897 2.797 27.785 1.00 91.12 104 ASN A N 1
ATOM 821 C CA . ASN A 1 104 ? -25.202 2.256 28.172 1.00 91.12 104 ASN A CA 1
ATOM 822 C C . ASN A 1 104 ? -25.081 1.235 29.315 1.00 91.12 104 ASN A C 1
ATOM 824 O O . ASN A 1 104 ? -25.834 1.316 30.281 1.00 91.12 104 ASN A O 1
ATOM 828 N N . LEU A 1 105 ? -24.109 0.318 29.237 1.00 91.75 105 LEU A N 1
ATOM 829 C CA . LEU A 1 105 ? -23.858 -0.693 30.268 1.00 91.75 105 LEU A CA 1
ATOM 830 C C . LEU A 1 105 ? -23.498 -0.051 31.616 1.00 91.75 105 LEU A C 1
ATOM 832 O O . LEU A 1 105 ? -23.992 -0.479 32.655 1.00 91.75 105 LEU A O 1
ATOM 836 N N . VAL A 1 106 ? -22.666 0.996 31.615 1.00 93.31 106 VAL A N 1
ATOM 837 C CA . VAL A 1 106 ? -22.311 1.734 32.840 1.00 93.31 106 VAL A CA 1
ATOM 838 C C . VAL A 1 106 ? -23.546 2.395 33.465 1.00 93.31 106 VAL A C 1
ATOM 840 O O . VAL A 1 106 ? -23.740 2.279 34.674 1.00 93.31 106 VAL A O 1
ATOM 843 N N . ALA A 1 107 ? -24.413 3.016 32.658 1.00 93.75 107 ALA A N 1
ATOM 844 C CA . ALA A 1 107 ? -25.656 3.623 33.141 1.00 93.75 107 ALA A CA 1
ATOM 845 C C . ALA A 1 107 ? -26.662 2.581 33.678 1.00 93.75 107 ALA A C 1
ATOM 847 O O . ALA A 1 107 ? -27.325 2.815 34.690 1.00 93.75 107 ALA A O 1
ATOM 848 N N . GLU A 1 108 ? -26.761 1.410 33.040 1.00 94.38 108 GLU A N 1
ATOM 849 C CA . GLU A 1 108 ? -27.597 0.296 33.507 1.00 94.38 108 GLU A CA 1
ATOM 850 C C . GLU A 1 108 ? -27.096 -0.268 34.848 1.00 94.38 108 GLU A C 1
ATOM 852 O O . GLU A 1 108 ? -27.890 -0.503 35.763 1.00 94.38 108 GLU A O 1
ATOM 857 N N . ILE A 1 109 ? -25.775 -0.414 35.002 1.00 92.69 109 ILE A N 1
ATOM 858 C CA . ILE A 1 109 ? -25.131 -0.817 36.260 1.00 92.69 109 ILE A CA 1
ATOM 859 C C . ILE A 1 109 ? -25.413 0.213 37.363 1.00 92.69 109 ILE A C 1
ATOM 861 O O . ILE A 1 109 ? -25.820 -0.175 38.459 1.00 92.69 109 ILE A O 1
ATOM 865 N N . GLU A 1 110 ? -25.248 1.511 37.090 1.00 93.94 110 GLU A N 1
ATOM 866 C CA . GLU A 1 110 ? -25.530 2.584 38.054 1.00 93.94 110 GLU A CA 1
ATOM 867 C C . GLU A 1 110 ? -26.996 2.561 38.517 1.00 93.94 110 GLU A C 1
ATOM 869 O O . GLU A 1 110 ? -27.262 2.547 39.722 1.00 93.94 110 GLU A O 1
ATOM 874 N N . SER A 1 111 ? -27.939 2.456 37.575 1.00 94.94 111 SER A N 1
ATOM 875 C CA . SER A 1 111 ? -29.374 2.324 37.860 1.00 94.94 111 SER A CA 1
ATOM 876 C C . SER A 1 111 ? -29.679 1.091 38.722 1.00 94.94 111 SER A C 1
ATOM 878 O O . SER A 1 111 ? -30.346 1.194 39.755 1.00 94.94 111 SER A O 1
ATOM 880 N N . THR A 1 112 ? -29.119 -0.068 38.360 1.00 93.88 112 THR A N 1
ATOM 881 C CA . THR A 1 112 ? -29.332 -1.341 39.068 1.00 93.88 112 THR A CA 1
ATOM 882 C C . THR A 1 112 ? -28.786 -1.294 40.498 1.00 93.88 112 THR A C 1
ATOM 884 O O . THR A 1 112 ? -29.461 -1.732 41.432 1.00 93.88 112 THR A O 1
ATOM 887 N N . TYR A 1 113 ? -27.594 -0.723 40.710 1.00 93.38 113 TYR A N 1
ATOM 888 C CA . TYR A 1 113 ? -27.045 -0.526 42.057 1.00 93.38 113 TYR A CA 1
ATOM 889 C C . TYR A 1 113 ? -27.845 0.501 42.867 1.00 93.38 113 TYR A C 1
ATOM 891 O O . TYR A 1 113 ? -28.030 0.306 44.071 1.00 93.38 113 TYR A O 1
ATOM 899 N N . GLY A 1 114 ? -28.347 1.562 42.229 1.00 93.31 114 GLY A N 1
ATOM 900 C CA . GLY A 1 114 ? -29.242 2.537 42.850 1.00 93.31 114 GLY A CA 1
ATOM 901 C C . GLY A 1 114 ? -30.529 1.888 43.361 1.00 93.31 114 GLY A C 1
ATOM 902 O O . GLY A 1 114 ? -30.860 2.011 44.542 1.00 93.31 114 GLY A O 1
ATOM 903 N N . GLU A 1 115 ? -31.212 1.119 42.511 1.00 94.06 115 GLU A N 1
ATOM 904 C CA . GLU A 1 115 ? -32.437 0.417 42.897 1.00 94.06 115 GLU A CA 1
ATOM 905 C C . GLU A 1 115 ? -32.174 -0.654 43.968 1.00 94.06 115 GLU A C 1
ATOM 907 O O . GLU A 1 115 ? -32.907 -0.735 44.958 1.00 94.06 115 GLU A O 1
ATOM 912 N N . ALA A 1 116 ? -31.105 -1.444 43.829 1.00 93.06 116 ALA A N 1
ATOM 913 C CA . ALA A 1 116 ? -30.724 -2.439 44.829 1.00 93.06 116 ALA A CA 1
ATOM 914 C C . ALA A 1 116 ? -30.448 -1.800 46.201 1.00 93.06 116 ALA A C 1
ATOM 916 O O . ALA A 1 116 ? -30.826 -2.366 47.229 1.00 93.06 116 ALA A O 1
ATOM 917 N N . LYS A 1 117 ? -29.842 -0.606 46.232 1.00 93.25 117 LYS A N 1
ATOM 918 C CA . LYS A 1 117 ? -29.579 0.152 47.461 1.00 93.25 117 LYS A CA 1
ATOM 919 C C . LYS A 1 117 ? -30.865 0.640 48.130 1.00 93.25 117 LYS A C 1
ATOM 921 O O . LYS A 1 117 ? -30.994 0.472 49.342 1.00 93.25 117 LYS A O 1
ATOM 926 N N . GLU A 1 118 ? -31.822 1.184 47.379 1.00 93.69 118 GLU A N 1
ATOM 927 C CA . GLU A 1 118 ? -33.105 1.621 47.953 1.00 93.69 118 GLU A CA 1
ATOM 928 C C . GLU A 1 118 ? -33.982 0.434 48.383 1.00 93.69 118 GLU A C 1
ATOM 930 O O . GLU A 1 118 ? -34.544 0.449 49.478 1.00 93.69 118 GLU A O 1
ATOM 935 N N . ARG A 1 119 ? -34.021 -0.663 47.612 1.00 91.69 119 ARG A N 1
ATOM 936 C CA . ARG A 1 119 ? -34.694 -1.904 48.043 1.00 91.69 119 ARG A CA 1
ATOM 937 C C . ARG A 1 119 ? -34.042 -2.506 49.293 1.00 91.69 119 ARG A C 1
ATOM 939 O O . ARG A 1 119 ? -34.750 -2.977 50.181 1.00 91.69 119 ARG A O 1
ATOM 946 N N . HIS A 1 120 ? -32.711 -2.463 49.403 1.00 89.06 120 HIS A N 1
ATOM 947 C CA . HIS A 1 120 ? -32.001 -2.896 50.609 1.00 89.06 120 HIS A CA 1
ATOM 948 C C . HIS A 1 120 ? -32.340 -2.015 51.816 1.00 89.06 120 HIS A C 1
ATOM 950 O O . HIS A 1 120 ? -32.614 -2.542 52.892 1.00 89.06 120 HIS A O 1
ATOM 956 N N . ARG A 1 121 ? -32.388 -0.690 51.633 1.00 88.88 121 ARG A N 1
ATOM 957 C CA . ARG A 1 121 ? -32.801 0.271 52.663 1.00 88.88 121 ARG A CA 1
ATOM 958 C C . ARG A 1 121 ? -34.218 -0.006 53.164 1.00 88.88 121 ARG A C 1
ATOM 960 O O . ARG A 1 121 ? -34.399 -0.174 54.365 1.00 88.88 121 ARG A O 1
ATOM 967 N N . ALA A 1 122 ? -35.185 -0.145 52.257 1.00 90.19 122 ALA A N 1
ATOM 968 C CA . ALA A 1 122 ? -36.566 -0.484 52.600 1.00 90.19 122 ALA A CA 1
ATOM 969 C C . ALA A 1 122 ? -36.664 -1.836 53.336 1.00 90.19 122 ALA A C 1
ATOM 971 O O . ALA A 1 122 ? -37.393 -1.963 54.318 1.00 90.19 122 ALA A O 1
ATOM 972 N N . GLY A 1 12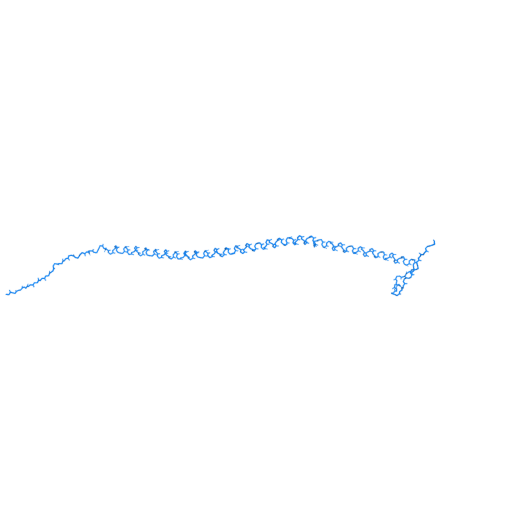3 ? -35.878 -2.837 52.920 1.00 87.44 123 GLY A N 1
ATOM 973 C CA . GLY A 1 123 ? -35.768 -4.115 53.629 1.00 87.44 123 GLY A CA 1
ATOM 974 C C . GLY A 1 123 ? -35.217 -3.970 55.053 1.00 87.44 123 GLY A C 1
ATOM 975 O O . GLY A 1 123 ? -35.750 -4.570 55.983 1.00 87.44 123 GLY A O 1
ATOM 976 N N . VAL A 1 124 ? -34.192 -3.136 55.253 1.00 85.50 124 VAL A N 1
ATOM 977 C CA . VAL A 1 124 ? -33.648 -2.824 56.585 1.00 85.50 124 VAL A CA 1
ATOM 978 C C . VAL A 1 124 ? -34.670 -2.077 57.449 1.00 85.50 124 VAL A C 1
ATOM 980 O O . VAL A 1 124 ? -34.799 -2.396 58.626 1.00 85.50 124 VAL A O 1
ATOM 983 N N . GLU A 1 125 ? -35.439 -1.143 56.889 1.00 87.31 125 GLU A N 1
ATOM 984 C CA . GLU A 1 125 ? -36.505 -0.430 57.610 1.00 87.31 125 GLU A CA 1
ATOM 985 C C . GLU A 1 125 ? -37.620 -1.379 58.088 1.00 87.31 125 GLU A C 1
ATOM 987 O O . GLU A 1 125 ? -38.061 -1.273 59.234 1.00 87.31 125 GLU A O 1
ATOM 992 N N . ILE A 1 126 ? -38.009 -2.367 57.271 1.00 88.06 126 ILE A N 1
ATOM 993 C CA . ILE A 1 126 ? -38.943 -3.439 57.668 1.00 88.06 126 ILE A CA 1
ATOM 994 C C . ILE A 1 126 ? -38.363 -4.270 58.822 1.00 88.06 126 ILE A C 1
ATOM 996 O O . ILE A 1 126 ? -39.059 -4.525 59.804 1.00 88.06 126 ILE A O 1
ATOM 1000 N N . LEU A 1 127 ? -37.083 -4.652 58.751 1.00 83.69 127 LEU A N 1
ATOM 1001 C CA . LEU A 1 127 ? -36.418 -5.401 59.823 1.00 83.69 127 LEU A CA 1
ATOM 1002 C C . LEU A 1 127 ? -36.355 -4.607 61.139 1.00 83.69 127 LEU A C 1
ATOM 1004 O O . LEU A 1 127 ? -36.564 -5.183 62.207 1.00 83.69 127 LEU A O 1
ATOM 1008 N N . ILE A 1 128 ? -36.093 -3.296 61.082 1.00 82.75 128 ILE A N 1
ATOM 1009 C CA . ILE A 1 128 ? -36.101 -2.424 62.269 1.00 82.75 128 ILE A CA 1
ATOM 1010 C C . ILE A 1 128 ? -37.509 -2.388 62.878 1.00 82.75 128 ILE A C 1
ATOM 1012 O O . ILE A 1 128 ? -37.661 -2.593 64.081 1.00 82.75 128 ILE A O 1
ATOM 1016 N N . ARG A 1 129 ? -38.536 -2.154 62.051 1.00 80.81 129 ARG A N 1
ATOM 1017 C CA . ARG A 1 129 ? -39.922 -1.958 62.501 1.00 80.81 129 ARG A CA 1
ATOM 1018 C C . ARG A 1 129 ? -40.564 -3.232 63.054 1.00 80.81 129 ARG A C 1
ATOM 1020 O O . ARG A 1 129 ? -41.172 -3.182 64.118 1.00 80.81 129 ARG A O 1
ATOM 1027 N N . ASP A 1 130 ? -40.442 -4.345 62.333 1.00 83.50 130 ASP A N 1
ATOM 1028 C CA . ASP A 1 130 ? -41.237 -5.556 62.586 1.00 83.50 130 ASP A CA 1
ATOM 1029 C C . ASP A 1 130 ? -40.458 -6.635 63.360 1.00 83.50 130 ASP A C 1
ATOM 1031 O O . ASP A 1 130 ? -41.064 -7.489 64.004 1.00 83.50 130 ASP A O 1
ATOM 1035 N N . PHE A 1 131 ? -39.119 -6.583 63.335 1.00 79.69 131 PHE A N 1
ATOM 1036 C CA . PHE A 1 131 ? -38.233 -7.580 63.956 1.00 79.69 131 PHE A CA 1
ATOM 1037 C C . PHE A 1 131 ? -37.250 -6.980 64.976 1.00 79.69 131 PHE A C 1
ATOM 1039 O O . PHE A 1 131 ? -36.377 -7.688 65.476 1.00 79.69 131 PHE A O 1
ATOM 1046 N N . ASN A 1 132 ? -37.393 -5.691 65.311 1.00 75.62 132 ASN A N 1
ATOM 1047 C CA . ASN A 1 132 ? -36.563 -4.977 66.290 1.00 75.62 132 ASN A CA 1
ATOM 1048 C C . ASN A 1 132 ? -35.048 -5.014 65.963 1.00 75.62 132 ASN A C 1
ATOM 1050 O O . ASN A 1 132 ? -34.198 -4.980 66.856 1.00 75.62 132 ASN A O 1
ATOM 1054 N N . TYR A 1 133 ? -34.704 -5.112 64.672 1.00 72.88 133 TYR A N 1
ATOM 1055 C CA . TYR A 1 133 ? -33.323 -5.105 64.184 1.00 72.88 133 TYR A CA 1
ATOM 1056 C C . TYR A 1 133 ? -32.642 -3.763 64.477 1.00 72.88 133 TYR A C 1
ATOM 1058 O O . TYR A 1 133 ? -33.250 -2.702 64.346 1.00 72.88 133 TYR A O 1
ATOM 1066 N N . HIS A 1 134 ? -31.350 -3.791 64.805 1.00 75.06 134 HIS A N 1
ATOM 1067 C CA . HIS A 1 134 ? -30.557 -2.584 65.028 1.00 75.06 134 HIS A CA 1
ATOM 1068 C C . HIS A 1 134 ? -29.317 -2.600 64.116 1.00 75.06 134 HIS A C 1
ATOM 1070 O O . HIS A 1 134 ? -28.513 -3.530 64.206 1.00 75.06 134 HIS A O 1
ATOM 1076 N N . PRO A 1 135 ? -29.104 -1.591 63.247 1.00 69.62 135 PRO A N 1
ATOM 1077 C CA . PRO A 1 135 ? -28.162 -1.688 62.124 1.00 69.62 135 PRO A CA 1
ATOM 1078 C C . PRO A 1 135 ? -26.682 -1.849 62.514 1.00 69.62 135 PRO A C 1
ATOM 1080 O O . PRO A 1 135 ? -25.898 -2.363 61.720 1.00 69.62 135 PRO A O 1
ATOM 1083 N N . THR A 1 136 ? -26.289 -1.465 63.732 1.00 68.25 136 THR A N 1
ATOM 1084 C CA . THR A 1 136 ? -24.936 -1.711 64.275 1.00 68.25 136 THR A CA 1
ATOM 1085 C C . THR A 1 136 ? -24.728 -3.128 64.825 1.00 68.25 136 THR A C 1
ATOM 1087 O O . THR A 1 136 ? -23.591 -3.512 65.076 1.00 68.25 136 THR A O 1
ATOM 1090 N N . PHE A 1 137 ? -25.793 -3.914 65.012 1.00 63.50 137 PHE A N 1
ATOM 1091 C CA . PHE A 1 137 ? -25.747 -5.284 65.536 1.00 63.50 137 PHE A CA 1
ATOM 1092 C C . PHE A 1 137 ? -25.823 -6.334 64.420 1.00 63.50 137 PHE A C 1
ATOM 1094 O O . PHE A 1 137 ? -26.311 -7.440 64.640 1.00 63.50 137 PHE A O 1
ATOM 1101 N N . LYS A 1 138 ? -25.291 -6.026 63.228 1.00 62.44 138 LYS A N 1
ATOM 1102 C CA . LYS A 1 138 ? -25.030 -7.029 62.186 1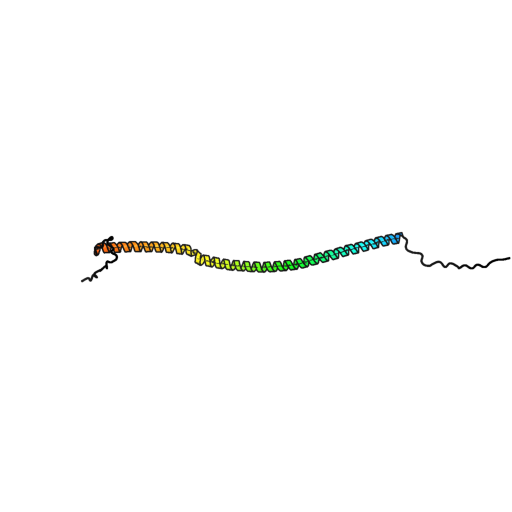.00 62.44 138 LYS A CA 1
ATOM 1103 C C . LYS A 1 138 ? -23.880 -7.947 62.624 1.00 62.44 138 LYS A C 1
ATOM 1105 O O . LYS A 1 138 ? -22.738 -7.807 62.190 1.00 62.44 138 LYS A O 1
ATOM 1110 N N . ARG A 1 139 ? -24.201 -8.857 63.537 1.00 60.66 139 ARG A N 1
ATOM 1111 C CA . ARG A 1 139 ? -23.349 -9.944 64.011 1.00 60.66 139 ARG A CA 1
ATOM 1112 C C . ARG A 1 139 ? -23.109 -10.934 62.868 1.00 60.66 139 ARG A C 1
ATOM 1114 O O . ARG A 1 139 ? -24.000 -11.189 62.064 1.00 60.66 139 ARG A O 1
ATOM 1121 N N . TRP A 1 140 ? -21.885 -11.440 62.758 1.00 55.78 140 TRP A N 1
ATOM 1122 C CA . TRP A 1 140 ? -21.461 -12.323 61.662 1.00 55.78 140 TRP A CA 1
ATOM 1123 C C . TRP A 1 140 ? -21.818 -13.800 61.909 1.00 55.78 140 TRP A C 1
ATOM 1125 O O . TRP A 1 140 ? -21.674 -14.619 61.005 1.00 55.78 140 TRP A O 1
ATOM 1135 N N . ASP A 1 141 ? -22.281 -14.116 63.118 1.00 59.75 141 ASP A N 1
ATOM 1136 C CA . ASP A 1 141 ? -22.631 -15.437 63.647 1.00 59.75 141 ASP A CA 1
ATOM 1137 C C . ASP A 1 141 ? -24.136 -15.603 63.952 1.00 59.75 141 ASP A C 1
ATOM 1139 O O . ASP A 1 141 ? -24.569 -16.679 64.362 1.00 59.75 141 ASP A O 1
ATOM 1143 N N . ASP A 1 142 ? -24.941 -14.553 63.765 1.00 56.81 142 ASP A N 1
ATOM 1144 C CA . ASP A 1 142 ? -26.330 -14.507 64.228 1.00 56.81 142 ASP A CA 1
ATOM 1145 C C . ASP A 1 142 ? -27.305 -15.027 63.158 1.00 56.81 142 ASP A C 1
ATOM 1147 O O . ASP A 1 142 ? -27.586 -14.376 62.145 1.00 56.81 142 ASP A O 1
ATOM 1151 N N . ASN A 1 143 ? -27.808 -16.244 63.376 1.00 52.91 143 ASN A N 1
ATOM 1152 C CA . ASN A 1 143 ? -28.785 -16.883 62.503 1.00 52.91 143 ASN A CA 1
ATOM 1153 C C . ASN A 1 143 ? -30.138 -16.162 62.609 1.00 52.91 143 ASN A C 1
ATOM 1155 O O . ASN A 1 143 ? -30.901 -16.380 63.553 1.00 52.91 143 ASN A O 1
ATOM 1159 N N . PHE A 1 144 ? -30.470 -15.367 61.588 1.00 56.44 144 PHE A N 1
ATOM 1160 C CA . PHE A 1 144 ? -31.772 -14.713 61.447 1.00 56.44 144 PHE A CA 1
ATOM 1161 C C . PHE A 1 144 ? -32.916 -15.744 61.439 1.00 56.44 144 PHE A C 1
ATOM 1163 O O . PHE A 1 144 ? -33.234 -16.358 60.419 1.00 56.44 144 PHE A O 1
ATOM 1170 N N . THR A 1 145 ? -33.543 -15.937 62.598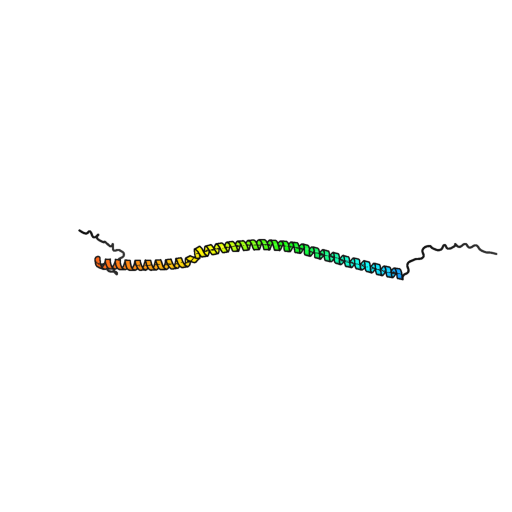 1.00 55.84 145 THR A N 1
ATOM 1171 C CA . THR A 1 145 ? -34.641 -16.885 62.812 1.00 55.84 145 THR A CA 1
ATOM 1172 C C . THR A 1 145 ? -35.987 -16.180 62.669 1.00 55.84 145 THR A C 1
ATOM 1174 O O . THR A 1 145 ? -36.696 -15.927 63.639 1.00 55.84 145 THR A O 1
ATOM 1177 N N . ALA A 1 146 ? -36.365 -15.875 61.425 1.00 52.94 146 ALA A N 1
ATOM 1178 C CA . ALA A 1 146 ? -37.733 -15.467 61.124 1.00 52.94 146 ALA A CA 1
ATOM 1179 C C . ALA A 1 146 ? -38.702 -16.619 61.431 1.00 52.94 146 ALA A C 1
ATOM 1181 O O . ALA A 1 146 ? -38.774 -17.601 60.690 1.00 52.94 146 ALA A O 1
ATOM 1182 N N . THR A 1 147 ? -39.468 -16.498 62.515 1.00 55.56 147 THR A N 1
ATOM 1183 C CA . THR A 1 147 ? -40.633 -17.348 62.765 1.00 55.56 147 THR A CA 1
ATOM 1184 C C . THR A 1 147 ? -41.677 -17.086 61.672 1.00 55.56 147 THR A C 1
ATOM 1186 O O . THR A 1 147 ? -42.126 -15.946 61.529 1.00 55.56 147 THR A O 1
ATOM 1189 N N . PRO A 1 148 ? -42.076 -18.093 60.868 1.00 56.75 148 PRO A N 1
ATOM 1190 C CA . PRO A 1 148 ? -43.026 -17.870 59.784 1.00 56.75 148 PRO A CA 1
ATOM 1191 C C . PRO A 1 148 ? -44.376 -17.393 60.325 1.00 56.75 148 PRO A C 1
ATOM 1193 O O . PRO A 1 148 ? -44.990 -18.061 61.159 1.00 56.75 148 PRO A O 1
ATOM 1196 N N . PHE A 1 149 ? -44.854 -16.248 59.837 1.00 60.16 149 PHE A N 1
ATOM 1197 C CA . PHE A 1 149 ? -46.190 -15.765 60.165 1.00 60.16 149 PHE A CA 1
ATOM 1198 C C . PHE A 1 149 ? -47.241 -16.650 59.485 1.00 60.16 149 PHE A C 1
ATOM 1200 O O . PHE A 1 149 ? -47.376 -16.643 58.262 1.00 60.16 149 PHE A O 1
ATOM 1207 N N . VAL A 1 150 ? -47.992 -17.402 60.290 1.00 62.66 150 VAL A N 1
ATOM 1208 C CA . VAL A 1 150 ? -49.157 -18.173 59.844 1.00 62.66 150 VAL A CA 1
ATOM 1209 C C . VAL A 1 150 ? -50.416 -17.420 60.294 1.00 62.66 150 VAL A C 1
ATOM 1211 O O . VAL A 1 150 ? -50.689 -17.394 61.498 1.00 62.66 150 VAL A O 1
ATOM 1214 N N . PRO A 1 151 ? -51.170 -16.776 59.382 1.00 58.53 151 PRO A N 1
ATOM 1215 C CA . PRO A 1 151 ? -52.443 -16.152 59.732 1.00 58.53 151 PRO A CA 1
ATOM 1216 C C . PRO A 1 151 ? -53.477 -17.206 60.160 1.00 58.53 151 PRO A C 1
ATOM 1218 O O . PRO A 1 151 ? -53.425 -18.355 59.717 1.00 58.53 151 PRO A O 1
ATOM 1221 N N . LYS A 1 152 ? -54.407 -16.795 61.028 1.00 51.16 152 LYS A N 1
ATOM 1222 C CA . LYS A 1 152 ? -55.591 -17.573 61.424 1.00 51.16 152 LYS A CA 1
ATOM 1223 C C . LYS A 1 152 ? -56.776 -17.273 60.513 1.00 51.16 152 LYS A C 1
ATOM 1225 O O . LYS A 1 152 ? -56.888 -16.094 60.114 1.00 51.16 152 LYS A O 1
#

pLDDT: mean 81.33, std 17.98, range [33.91, 98.0]